Protein AF-A0A398B6R4-F1 (afdb_monomer_lite)

Secondary structure (DSSP, 8-state):
--EEEEEE-SSEEEEEE-S--TT-SSPEEEEEEETTTEEEEEESS-HHHHHHHHHHHHHHHTT--HHHHHHHHHHH----EEEEEE-TTS-EEEEEE-TTS-EEEE--SS-EEE-----SS---THHHHHHHHHHHTT--SHHHHHHHHHHHHHHHHTS----EEEEEE-

Radius of gyration: 15.3 Å; chains: 1; bounding box: 35×28×42 Å

Structure (mmCIF, N/CA/C/O backbone):
data_AF-A0A398B6R4-F1
#
_entry.id   AF-A0A398B6R4-F1
#
loop_
_atom_site.group_PDB
_atom_site.id
_atom_site.type_symbol
_atom_site.label_atom_id
_atom_site.label_alt_id
_atom_site.label_comp_id
_atom_site.label_asym_id
_atom_site.label_entity_id
_atom_site.label_seq_id
_atom_site.pdbx_PDB_ins_code
_atom_site.Cartn_x
_atom_site.Cartn_y
_atom_site.Cartn_z
_atom_site.occupancy
_atom_site.B_iso_or_equiv
_atom_site.auth_seq_id
_atom_site.auth_comp_id
_atom_site.auth_asym_id
_atom_site.auth_atom_id
_atom_site.pdbx_PDB_model_num
ATOM 1 N N . MET A 1 1 ? 11.246 3.077 -3.290 1.00 67.31 1 MET A N 1
ATOM 2 C CA . MET A 1 1 ? 10.430 1.895 -2.967 1.00 67.31 1 MET A CA 1
ATOM 3 C C . MET A 1 1 ? 10.028 1.228 -4.275 1.00 67.31 1 MET A C 1
ATOM 5 O O . MET A 1 1 ? 9.456 1.923 -5.107 1.00 67.31 1 MET A O 1
ATOM 9 N N . ASN A 1 2 ? 10.308 -0.072 -4.458 1.00 67.50 2 ASN A N 1
ATOM 10 C CA . ASN A 1 2 ? 9.913 -0.862 -5.647 1.00 67.50 2 ASN A CA 1
ATOM 11 C C . ASN A 1 2 ? 8.444 -1.320 -5.607 1.00 67.50 2 ASN A C 1
ATOM 13 O O . ASN A 1 2 ? 8.112 -2.475 -5.873 1.00 67.50 2 ASN A O 1
ATOM 17 N N . LEU A 1 3 ? 7.546 -0.412 -5.244 1.00 69.06 3 LEU A N 1
ATOM 18 C CA . LEU A 1 3 ? 6.139 -0.590 -5.568 1.00 69.06 3 LEU A CA 1
ATOM 19 C C . LEU A 1 3 ? 6.003 -0.375 -7.082 1.00 69.06 3 LEU A C 1
ATOM 21 O O . LEU A 1 3 ? 6.743 0.435 -7.634 1.00 69.06 3 LEU A O 1
ATOM 25 N N . PHE A 1 4 ? 5.152 -1.150 -7.755 1.00 69.38 4 PHE A N 1
ATOM 26 C CA . PHE A 1 4 ? 4.978 -1.042 -9.205 1.00 69.38 4 PHE A CA 1
ATOM 27 C C . PHE A 1 4 ? 3.623 -0.438 -9.569 1.00 69.38 4 PHE A C 1
ATOM 29 O O . PHE A 1 4 ? 3.535 0.450 -10.414 1.00 69.38 4 PHE A O 1
ATOM 36 N N . SER A 1 5 ? 2.546 -0.905 -8.934 1.00 75.75 5 SER A N 1
ATOM 37 C CA . SER A 1 5 ? 1.209 -0.367 -9.191 1.00 75.75 5 SER A CA 1
ATOM 38 C C . SER A 1 5 ? 0.239 -0.639 -8.050 1.00 75.75 5 SER A C 1
ATOM 40 O O . SER A 1 5 ? 0.279 -1.717 -7.454 1.00 75.75 5 SER A O 1
ATOM 42 N N . ILE A 1 6 ? -0.667 0.311 -7.813 1.00 79.44 6 ILE A N 1
ATOM 43 C CA . ILE A 1 6 ? -1.859 0.156 -6.982 1.00 79.44 6 ILE A CA 1
ATOM 44 C C . ILE A 1 6 ? -3.075 0.455 -7.860 1.00 79.44 6 ILE A C 1
ATOM 46 O O . ILE A 1 6 ? -3.143 1.454 -8.569 1.00 79.44 6 ILE A O 1
ATOM 50 N N . VAL A 1 7 ? -4.064 -0.421 -7.828 1.00 80.31 7 VAL A N 1
ATOM 51 C CA . VAL A 1 7 ? -5.364 -0.166 -8.445 1.00 80.31 7 VAL A CA 1
ATOM 52 C C . VAL A 1 7 ? -6.392 -0.304 -7.347 1.00 80.31 7 VAL A C 1
ATOM 54 O O . VAL A 1 7 ? -6.434 -1.341 -6.688 1.00 80.31 7 VAL A O 1
ATOM 57 N N . ALA A 1 8 ? -7.171 0.745 -7.116 1.00 81.56 8 ALA A N 1
ATOM 58 C CA . ALA A 1 8 ? -8.063 0.818 -5.975 1.00 81.56 8 ALA A CA 1
ATOM 59 C C . ALA A 1 8 ? -9.439 1.307 -6.427 1.00 81.56 8 ALA A C 1
ATOM 61 O O . ALA A 1 8 ? -9.600 2.381 -6.999 1.00 81.56 8 ALA A O 1
ATOM 62 N N . ARG A 1 9 ? -10.445 0.481 -6.189 1.00 81.69 9 ARG A N 1
ATOM 63 C CA . ARG A 1 9 ? -11.840 0.744 -6.517 1.00 81.69 9 ARG A CA 1
ATOM 64 C C . ARG A 1 9 ? -12.654 0.793 -5.236 1.00 81.69 9 ARG A C 1
ATOM 66 O O . ARG A 1 9 ? -12.144 0.531 -4.151 1.00 81.69 9 ARG A O 1
ATOM 73 N N . GLU A 1 10 ? -13.927 1.124 -5.382 1.00 83.69 10 GLU A N 1
ATOM 74 C CA . GLU A 1 10 ? -14.857 1.162 -4.260 1.00 83.69 10 GLU A CA 1
ATOM 75 C C . GLU A 1 10 ? -14.971 -0.188 -3.544 1.00 83.69 10 GLU A C 1
ATOM 77 O O . GLU A 1 10 ? -15.322 -0.194 -2.375 1.00 83.69 10 GLU A O 1
ATOM 82 N N . ASP A 1 11 ? -14.681 -1.307 -4.215 1.00 84.69 11 ASP A N 1
ATOM 83 C CA . ASP A 1 11 ? -14.900 -2.691 -3.785 1.00 84.69 11 ASP A CA 1
ATOM 84 C C . ASP A 1 11 ? -13.609 -3.489 -3.528 1.00 84.69 11 ASP A C 1
ATOM 86 O O . ASP A 1 11 ? -13.644 -4.483 -2.801 1.00 84.69 11 ASP A O 1
ATOM 90 N N . PHE A 1 12 ? -12.462 -3.051 -4.057 1.00 87.25 12 PHE A N 1
ATOM 91 C CA . PHE A 1 12 ? -11.184 -3.731 -3.837 1.00 87.25 12 PHE A CA 1
ATOM 92 C C . PHE A 1 12 ? -9.959 -2.825 -3.967 1.00 87.25 12 PHE A C 1
ATOM 94 O O . PHE A 1 12 ? -9.987 -1.765 -4.589 1.00 87.25 12 PHE A O 1
ATOM 101 N N . ILE A 1 13 ? -8.827 -3.315 -3.466 1.00 87.88 13 ILE A N 1
ATOM 102 C CA . ILE A 1 13 ? -7.493 -2.790 -3.755 1.00 87.88 13 ILE A CA 1
ATOM 103 C C . ILE A 1 13 ? -6.565 -3.927 -4.195 1.00 87.88 13 ILE A C 1
ATOM 105 O O . ILE A 1 13 ? -6.429 -4.949 -3.521 1.00 87.88 13 ILE A O 1
ATOM 109 N N . SER A 1 14 ? -5.931 -3.743 -5.353 1.00 86.75 14 SER A N 1
ATOM 110 C CA . SER A 1 14 ? -4.957 -4.660 -5.941 1.00 86.75 14 SER A CA 1
ATOM 111 C C . SER A 1 14 ? -3.600 -3.988 -6.035 1.00 86.75 14 SER A C 1
ATOM 113 O O . SER A 1 14 ? -3.437 -2.945 -6.677 1.00 86.75 14 SER A O 1
ATOM 115 N N . VAL A 1 15 ? -2.601 -4.619 -5.435 1.00 85.38 15 VAL A N 1
ATOM 116 C CA . VAL A 1 15 ? -1.228 -4.138 -5.456 1.00 85.38 15 VAL A CA 1
ATOM 117 C C . VAL A 1 15 ? -0.334 -5.155 -6.131 1.00 85.38 15 VAL A C 1
ATOM 119 O O . VAL A 1 15 ? -0.348 -6.333 -5.779 1.00 85.38 15 VAL A O 1
ATOM 122 N N . VAL A 1 16 ? 0.484 -4.673 -7.062 1.00 79.81 16 VAL A N 1
ATOM 123 C CA . VAL A 1 16 ? 1.594 -5.434 -7.629 1.00 79.81 16 VAL A CA 1
ATOM 124 C C . VAL A 1 16 ? 2.881 -4.716 -7.291 1.00 79.81 16 VAL A C 1
ATOM 126 O O . VAL A 1 16 ? 3.027 -3.510 -7.518 1.00 79.81 16 VAL A O 1
ATOM 129 N N . ALA A 1 17 ? 3.830 -5.478 -6.776 1.00 75.50 17 ALA A N 1
ATOM 130 C CA . ALA A 1 17 ? 5.178 -5.012 -6.570 1.00 75.50 17 ALA A CA 1
ATOM 131 C C . ALA A 1 17 ? 6.180 -6.088 -6.908 1.00 75.50 17 ALA A C 1
ATOM 133 O O . ALA A 1 17 ? 5.889 -7.282 -7.001 1.00 75.50 17 ALA A O 1
ATOM 134 N N . GLU A 1 18 ? 7.396 -5.625 -7.082 1.00 71.12 18 GLU A N 1
ATOM 135 C CA . GLU A 1 18 ? 8.458 -6.440 -7.595 1.00 71.12 18 GLU A CA 1
ATOM 136 C C . GLU A 1 18 ? 9.620 -6.370 -6.592 1.00 71.12 18 GLU A C 1
ATOM 138 O O . GLU A 1 18 ? 9.960 -5.315 -6.048 1.00 71.12 18 GLU A O 1
ATOM 143 N N . ALA A 1 19 ? 10.156 -7.545 -6.253 1.00 58.31 19 ALA A N 1
ATOM 144 C CA . ALA A 1 19 ? 11.149 -7.679 -5.195 1.00 58.31 19 ALA A CA 1
ATOM 145 C C . ALA A 1 19 ? 12.555 -7.248 -5.645 1.00 58.31 19 ALA A C 1
ATOM 147 O O . ALA A 1 19 ? 13.366 -6.861 -4.804 1.00 58.31 19 ALA A O 1
ATOM 148 N N . PHE A 1 20 ? 12.860 -7.308 -6.941 1.00 57.62 20 PHE A N 1
ATOM 149 C CA . PHE A 1 20 ? 14.151 -6.964 -7.512 1.00 57.62 20 PHE A CA 1
ATOM 150 C C . PHE A 1 20 ? 14.055 -6.408 -8.946 1.00 57.62 20 PHE A C 1
ATOM 152 O O . PHE A 1 20 ? 14.320 -7.101 -9.930 1.00 57.62 20 PHE A O 1
ATOM 159 N N . LEU A 1 21 ? 13.726 -5.120 -9.084 1.00 59.31 21 LEU A N 1
ATOM 160 C CA . LEU A 1 21 ? 13.701 -4.474 -10.388 1.00 59.31 21 LEU A CA 1
ATOM 161 C C . LEU A 1 21 ? 15.176 -4.230 -10.694 1.00 59.31 21 LEU A C 1
ATOM 163 O O . LEU A 1 21 ? 15.794 -3.450 -9.972 1.00 59.31 21 LEU A O 1
ATOM 167 N N . PRO A 1 22 ? 15.787 -4.845 -11.728 1.00 54.34 22 PRO A N 1
ATOM 168 C CA . PRO A 1 22 ? 17.237 -4.749 -11.935 1.00 54.34 22 PRO A CA 1
ATOM 169 C C . PRO A 1 22 ? 17.736 -3.303 -12.094 1.00 54.34 22 PRO A C 1
ATOM 171 O O . PRO A 1 22 ? 18.919 -3.024 -11.915 1.00 54.34 22 PRO A O 1
ATOM 174 N N . LYS A 1 23 ? 16.821 -2.381 -12.426 1.00 53.12 23 LYS A N 1
ATOM 175 C CA . LYS A 1 23 ? 17.055 -0.939 -12.543 1.00 53.12 23 LYS A CA 1
ATOM 176 C C . LYS A 1 23 ? 16.843 -0.153 -11.241 1.00 53.12 23 LYS A C 1
ATOM 178 O O . LYS A 1 23 ? 17.360 0.951 -11.132 1.00 53.12 23 LYS A O 1
ATOM 183 N N . LEU A 1 24 ? 16.132 -0.696 -10.251 1.00 54.69 24 LEU A N 1
ATOM 184 C CA . LEU A 1 24 ? 15.816 -0.014 -8.996 1.00 54.69 24 LEU A CA 1
ATOM 185 C C . LEU A 1 24 ? 16.484 -0.724 -7.811 1.00 54.69 24 LEU A C 1
ATOM 187 O O . LEU A 1 24 ? 16.128 -1.835 -7.426 1.00 54.69 24 LEU A O 1
ATOM 191 N N . ARG A 1 25 ? 17.461 -0.050 -7.198 1.00 57.41 25 ARG A N 1
ATOM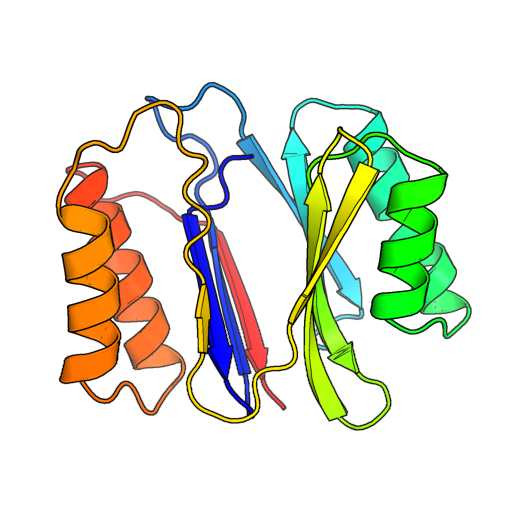 192 C CA . ARG A 1 25 ? 18.382 -0.611 -6.190 1.00 57.41 25 ARG A CA 1
ATOM 193 C C . ARG A 1 25 ? 17.751 -0.989 -4.837 1.00 57.41 25 ARG A C 1
ATOM 195 O O . ARG A 1 25 ? 18.484 -1.427 -3.955 1.00 57.41 25 ARG A O 1
ATOM 202 N N . LYS A 1 26 ? 16.446 -0.784 -4.631 1.00 66.31 26 LYS A N 1
ATOM 203 C CA . LYS A 1 26 ? 15.796 -0.890 -3.312 1.00 66.31 26 LYS A CA 1
ATOM 204 C C . LYS A 1 26 ? 14.522 -1.725 -3.372 1.00 66.31 26 LYS A C 1
ATOM 206 O O . LYS A 1 26 ? 13.556 -1.291 -3.982 1.00 66.31 26 LYS A O 1
ATOM 211 N N . SER A 1 27 ? 14.479 -2.879 -2.716 1.00 70.44 27 SER A N 1
ATOM 212 C CA . SER A 1 27 ? 13.291 -3.740 -2.728 1.00 70.44 27 SER A CA 1
ATOM 213 C C . SER A 1 27 ? 12.119 -3.132 -1.942 1.00 70.44 27 SER A C 1
ATOM 215 O O . SER A 1 27 ? 12.291 -2.226 -1.123 1.00 70.44 27 SER A O 1
ATOM 217 N N . ALA A 1 28 ? 10.901 -3.602 -2.215 1.00 77.69 28 ALA A N 1
ATOM 218 C CA . ALA A 1 28 ? 9.734 -3.331 -1.380 1.00 77.69 28 ALA A CA 1
ATOM 219 C C . ALA A 1 28 ? 9.482 -4.526 -0.451 1.00 77.69 28 ALA A C 1
ATOM 221 O O . ALA A 1 28 ? 9.510 -5.675 -0.893 1.00 77.69 28 ALA A O 1
ATOM 222 N N . ASN A 1 29 ? 9.235 -4.251 0.827 1.00 84.38 29 ASN A N 1
ATOM 223 C CA . ASN A 1 29 ? 8.794 -5.244 1.798 1.00 84.38 29 ASN A CA 1
ATOM 224 C C . ASN A 1 29 ? 7.285 -5.153 2.003 1.00 84.38 29 ASN A C 1
ATOM 226 O O . ASN A 1 29 ? 6.704 -4.069 1.977 1.00 84.38 29 ASN A O 1
ATOM 230 N N . PHE A 1 30 ? 6.688 -6.313 2.266 1.00 85.50 30 PHE A N 1
ATOM 231 C CA . PHE A 1 30 ? 5.256 -6.484 2.459 1.00 85.50 30 PHE A CA 1
ATOM 232 C C . PHE A 1 30 ? 4.954 -6.943 3.871 1.00 85.50 30 PHE A C 1
ATOM 234 O O . PHE A 1 30 ? 5.529 -7.921 4.361 1.00 85.50 30 PHE A O 1
ATOM 241 N N . ARG A 1 31 ? 4.012 -6.257 4.520 1.00 89.81 31 ARG A N 1
ATOM 242 C CA . ARG A 1 31 ? 3.485 -6.654 5.822 1.00 89.81 31 ARG A CA 1
ATOM 243 C C . ARG A 1 31 ? 1.974 -6.570 5.828 1.00 89.81 31 ARG A C 1
ATOM 245 O O . ARG A 1 31 ? 1.393 -5.549 5.493 1.00 89.81 31 ARG A O 1
ATOM 252 N N . ILE A 1 32 ? 1.348 -7.661 6.243 1.00 91.19 32 ILE A N 1
ATOM 253 C CA . ILE A 1 32 ? -0.070 -7.675 6.583 1.00 91.19 32 ILE A CA 1
ATOM 254 C C . ILE A 1 32 ? -0.202 -6.993 7.945 1.00 91.19 32 ILE A C 1
ATOM 256 O O . ILE A 1 32 ? 0.478 -7.391 8.891 1.00 91.19 32 ILE A O 1
ATOM 260 N N . ILE A 1 33 ? -1.051 -5.968 8.030 1.00 93.38 33 ILE A N 1
ATOM 261 C CA . ILE A 1 33 ? -1.375 -5.290 9.292 1.00 93.38 33 ILE A CA 1
ATOM 262 C C . ILE A 1 33 ? -2.518 -6.043 9.974 1.00 93.38 33 ILE A C 1
ATOM 264 O O . ILE A 1 33 ? -2.394 -6.462 11.123 1.00 93.38 33 ILE A O 1
ATOM 268 N N . LYS A 1 34 ? -3.607 -6.271 9.231 1.00 90.38 34 LYS A N 1
ATOM 269 C CA . LYS A 1 34 ? -4.716 -7.146 9.618 1.00 90.38 34 LYS A CA 1
ATOM 270 C C . LYS A 1 34 ? -5.031 -8.105 8.468 1.00 90.38 34 LYS A C 1
ATOM 272 O O . LYS A 1 34 ? -5.150 -7.641 7.330 1.00 90.38 34 LYS A O 1
ATOM 277 N N . PRO A 1 35 ? -5.153 -9.421 8.726 1.00 88.00 35 PRO A N 1
ATOM 278 C CA . PRO A 1 35 ? -5.459 -10.401 7.685 1.00 88.00 35 PRO A CA 1
ATOM 279 C C . PRO A 1 35 ? -6.700 -10.012 6.881 1.00 88.00 35 PRO A C 1
ATOM 281 O O . PRO A 1 35 ? -7.726 -9.698 7.470 1.00 88.00 35 PRO A O 1
ATOM 284 N N . ASN A 1 36 ? -6.588 -10.040 5.550 1.00 86.50 36 ASN A N 1
ATOM 285 C CA . ASN A 1 36 ? -7.651 -9.707 4.588 1.00 86.50 36 ASN A CA 1
ATOM 286 C C . ASN A 1 36 ? -8.229 -8.282 4.684 1.00 86.50 36 ASN A C 1
ATOM 288 O O . ASN A 1 36 ? -9.170 -7.975 3.967 1.00 86.50 36 ASN A O 1
ATOM 292 N N . GLU A 1 37 ? -7.676 -7.409 5.527 1.00 92.06 37 GLU A N 1
ATOM 293 C CA . GLU A 1 37 ? -8.231 -6.070 5.762 1.00 92.06 37 GLU A CA 1
ATOM 294 C C . GLU A 1 37 ? -7.243 -4.959 5.451 1.00 92.06 37 GLU A C 1
ATOM 296 O O . GLU A 1 37 ? -7.647 -3.912 4.958 1.00 92.06 37 GLU A O 1
ATOM 301 N N . SER A 1 38 ? -5.955 -5.136 5.761 1.00 94.50 38 SER A N 1
ATOM 302 C CA . SER A 1 38 ? -4.977 -4.063 5.568 1.00 94.50 38 SER A CA 1
ATOM 303 C C . SER A 1 38 ? -3.538 -4.537 5.443 1.00 94.50 38 SER A C 1
ATOM 305 O O . SER A 1 38 ? -3.126 -5.565 5.991 1.00 94.50 38 SER A O 1
ATOM 307 N N . PHE A 1 39 ? -2.748 -3.736 4.738 1.00 94.19 39 PHE A N 1
ATOM 308 C CA . PHE A 1 39 ? -1.340 -3.976 4.468 1.00 94.19 39 PHE A CA 1
ATOM 309 C C . PHE A 1 39 ? -0.500 -2.713 4.671 1.00 94.19 39 PHE A C 1
ATOM 311 O O . PHE A 1 39 ? -0.997 -1.588 4.626 1.00 94.19 39 PHE A O 1
ATOM 318 N N . LEU A 1 40 ? 0.804 -2.928 4.824 1.00 93.31 40 LEU A N 1
ATOM 319 C CA . LEU A 1 40 ? 1.861 -1.935 4.718 1.00 93.31 40 LEU A CA 1
ATOM 320 C C . LEU A 1 40 ? 2.888 -2.410 3.687 1.00 93.31 40 LEU A C 1
ATOM 322 O O . LEU A 1 40 ? 3.346 -3.556 3.724 1.00 93.31 40 LEU A O 1
ATOM 326 N N . ILE A 1 41 ? 3.281 -1.499 2.808 1.00 90.31 41 ILE A N 1
ATOM 327 C CA . ILE A 1 41 ? 4.378 -1.650 1.856 1.00 90.31 41 ILE A CA 1
ATOM 328 C C . ILE A 1 41 ? 5.403 -0.593 2.205 1.00 90.31 41 ILE A C 1
ATOM 330 O O . ILE A 1 41 ? 5.037 0.558 2.415 1.00 90.31 41 ILE A O 1
ATOM 334 N N . TYR A 1 42 ? 6.673 -0.960 2.282 1.00 88.62 42 TYR A N 1
ATOM 335 C CA . TYR A 1 42 ? 7.729 -0.009 2.612 1.00 88.62 42 TYR A CA 1
ATOM 336 C C . TYR A 1 42 ? 9.034 -0.347 1.909 1.00 88.62 42 TYR A C 1
ATOM 338 O O . TYR A 1 42 ? 9.266 -1.473 1.463 1.00 88.62 42 TYR A O 1
ATOM 346 N N . GLU A 1 43 ? 9.894 0.657 1.791 1.00 83.06 43 GLU A N 1
ATOM 347 C CA . GLU A 1 43 ? 11.219 0.511 1.200 1.00 83.06 43 GLU A CA 1
ATOM 348 C C . GLU A 1 43 ? 12.173 -0.325 2.072 1.00 83.06 43 GLU A C 1
ATOM 350 O O . GLU A 1 43 ? 12.230 -0.168 3.290 1.00 83.06 43 GLU A O 1
ATOM 355 N N . SER A 1 44 ? 12.963 -1.187 1.427 1.00 71.69 44 SER A N 1
ATOM 356 C CA . SER A 1 44 ? 13.994 -2.026 2.038 1.00 71.69 44 SER A CA 1
ATOM 357 C C . SER A 1 44 ? 15.338 -1.875 1.305 1.00 71.69 44 SER A C 1
ATOM 359 O O . SER A 1 44 ? 15.351 -1.694 0.081 1.00 71.69 44 SER A O 1
ATOM 361 N N . PRO A 1 45 ? 16.483 -1.980 2.009 1.00 63.12 45 PRO A N 1
ATOM 362 C CA . PRO A 1 45 ? 16.620 -2.127 3.463 1.00 63.12 45 PRO A CA 1
ATOM 363 C C . PRO A 1 45 ? 16.419 -0.796 4.208 1.00 63.12 45 PRO A C 1
ATOM 365 O O . PRO A 1 45 ? 16.858 0.252 3.741 1.00 63.12 45 PRO A O 1
ATOM 368 N N . GLY A 1 46 ? 15.805 -0.842 5.394 1.00 70.19 46 GLY A N 1
ATOM 369 C CA . GLY A 1 46 ? 15.673 0.329 6.263 1.00 70.19 46 GLY A CA 1
ATOM 370 C C . GLY A 1 46 ? 15.038 -0.004 7.613 1.00 70.19 46 GLY A C 1
ATOM 371 O O . GLY A 1 46 ? 13.893 -0.445 7.662 1.00 70.19 46 GLY A O 1
ATOM 372 N N . GLU A 1 47 ? 15.762 0.245 8.709 1.00 80.06 47 GLU A N 1
ATOM 373 C CA . GLU A 1 47 ? 15.294 0.044 10.095 1.00 80.06 47 GLU A CA 1
ATOM 374 C C . GLU A 1 47 ? 13.960 0.763 10.367 1.00 80.06 47 GLU A C 1
ATOM 376 O O . GLU A 1 47 ? 13.068 0.220 11.020 1.00 80.06 47 GLU A O 1
ATOM 381 N N . ASN A 1 48 ? 13.776 1.945 9.771 1.00 87.56 48 ASN A N 1
ATOM 382 C CA . ASN A 1 48 ? 12.536 2.717 9.863 1.00 87.56 48 ASN A CA 1
ATOM 383 C C . ASN A 1 48 ? 11.329 1.975 9.281 1.00 87.56 48 ASN A C 1
ATOM 385 O O . ASN A 1 48 ? 10.234 2.090 9.821 1.00 87.56 48 ASN A O 1
ATOM 389 N N . GLY A 1 49 ? 11.514 1.193 8.215 1.00 88.81 49 GLY A N 1
ATOM 390 C CA . GLY A 1 49 ? 10.439 0.421 7.597 1.00 88.81 49 GLY A CA 1
ATOM 391 C C . GLY A 1 49 ? 9.946 -0.718 8.490 1.00 88.81 49 GLY A C 1
ATOM 392 O O . GLY A 1 49 ? 8.744 -0.898 8.678 1.00 88.81 49 GLY A O 1
ATOM 393 N N . ASP A 1 50 ? 10.870 -1.445 9.120 1.00 90.88 50 ASP A N 1
ATOM 394 C CA . ASP A 1 50 ? 10.511 -2.509 10.062 1.00 90.88 50 ASP A CA 1
ATOM 395 C C . ASP A 1 50 ? 9.892 -1.953 11.353 1.00 90.88 50 ASP A C 1
ATOM 397 O O . ASP A 1 50 ? 8.966 -2.553 11.905 1.00 90.88 50 ASP A O 1
ATOM 401 N N . ASN A 1 51 ? 10.355 -0.791 11.823 1.00 93.38 51 ASN A N 1
ATOM 402 C CA . ASN A 1 51 ? 9.734 -0.089 12.947 1.00 93.38 51 ASN A CA 1
ATOM 403 C C . ASN A 1 51 ? 8.330 0.417 12.588 1.00 93.38 51 ASN A C 1
ATOM 405 O O . ASN A 1 51 ? 7.408 0.245 13.387 1.00 93.38 51 ASN A O 1
ATOM 409 N N . ALA A 1 52 ? 8.135 0.934 11.370 1.00 94.25 52 ALA A N 1
ATOM 410 C CA . ALA A 1 52 ? 6.826 1.346 10.873 1.00 94.25 52 ALA A CA 1
ATOM 411 C C . ALA A 1 52 ? 5.851 0.164 10.816 1.00 94.25 52 ALA A C 1
ATOM 413 O O . ALA A 1 52 ? 4.718 0.273 11.278 1.00 94.25 52 ALA A O 1
ATOM 414 N N . ALA A 1 53 ? 6.303 -0.998 10.338 1.00 94.19 53 ALA A N 1
ATOM 415 C CA . ALA A 1 53 ? 5.490 -2.209 10.327 1.00 94.19 53 ALA A CA 1
ATOM 416 C C . ALA A 1 53 ? 5.056 -2.647 11.733 1.00 94.19 53 ALA A C 1
ATOM 418 O O . ALA A 1 53 ? 3.885 -2.962 11.947 1.00 94.19 53 ALA A O 1
ATOM 419 N N . LYS A 1 54 ? 5.980 -2.651 12.702 1.00 94.81 54 LYS A N 1
ATOM 420 C CA . LYS A 1 54 ? 5.667 -3.002 14.097 1.00 94.81 54 LYS A CA 1
ATOM 421 C C . LYS A 1 54 ? 4.662 -2.027 14.710 1.00 94.81 54 LYS A C 1
ATOM 423 O O . LYS A 1 54 ? 3.706 -2.472 15.343 1.00 94.81 54 LYS A O 1
ATOM 428 N N . LEU A 1 55 ? 4.865 -0.724 14.506 1.00 96.00 55 LEU A N 1
ATOM 429 C CA . LEU A 1 55 ? 3.975 0.319 15.014 1.00 96.00 55 LEU A CA 1
ATOM 430 C C . LEU A 1 55 ? 2.576 0.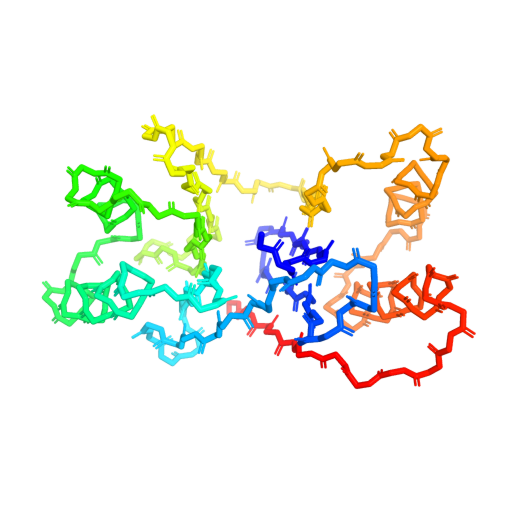211 14.391 1.00 96.00 55 LEU A C 1
ATOM 432 O O . LEU A 1 55 ? 1.583 0.231 15.113 1.00 96.00 55 LEU A O 1
ATOM 436 N N . ALA A 1 56 ? 2.492 -0.013 13.077 1.00 96.81 56 ALA A N 1
ATOM 437 C CA . ALA A 1 56 ? 1.223 -0.195 12.380 1.00 96.81 56 ALA A CA 1
ATOM 438 C C . ALA A 1 56 ? 0.425 -1.396 12.913 1.00 96.81 56 ALA A C 1
ATOM 440 O O . ALA A 1 56 ? -0.764 -1.264 13.197 1.00 96.81 56 ALA A O 1
ATOM 441 N N . VAL A 1 57 ? 1.073 -2.553 13.101 1.00 96.62 57 VAL A N 1
ATOM 442 C CA . VAL A 1 57 ? 0.430 -3.759 13.659 1.00 96.62 57 VAL A CA 1
ATOM 443 C C . VAL A 1 57 ? -0.047 -3.525 15.094 1.00 96.62 57 VAL A C 1
ATOM 445 O O . VAL A 1 57 ? -1.164 -3.909 15.438 1.00 96.62 57 VAL A O 1
ATOM 448 N N . MET A 1 58 ? 0.769 -2.871 15.926 1.00 96.75 58 MET A N 1
ATOM 449 C CA . MET A 1 58 ? 0.408 -2.531 17.306 1.00 96.75 58 MET A CA 1
ATOM 450 C C . MET A 1 58 ? -0.843 -1.647 17.351 1.00 96.75 58 MET A C 1
ATOM 452 O O . MET A 1 58 ? -1.841 -2.021 17.964 1.00 96.75 58 MET A O 1
ATOM 456 N N . MET A 1 59 ? -0.823 -0.517 16.641 1.00 97.25 59 MET A N 1
ATOM 457 C CA . MET A 1 59 ? -1.936 0.434 16.601 1.00 97.25 59 MET A CA 1
ATOM 458 C C . MET A 1 59 ? -3.207 -0.187 16.013 1.00 97.25 59 MET A C 1
ATOM 460 O O . MET A 1 59 ? -4.313 0.059 16.496 1.00 97.25 59 MET A O 1
ATOM 464 N N . ALA A 1 60 ? -3.072 -1.040 14.998 1.00 95.12 60 ALA A N 1
ATOM 465 C CA . ALA A 1 60 ? -4.192 -1.794 14.453 1.00 95.12 60 ALA A CA 1
ATOM 466 C C . ALA A 1 60 ? -4.817 -2.745 15.491 1.00 95.12 60 ALA A C 1
ATOM 468 O O . ALA A 1 60 ? -6.045 -2.870 15.534 1.00 95.12 60 ALA A O 1
ATOM 469 N N . GLY A 1 61 ? -3.995 -3.372 16.341 1.00 93.94 61 GLY A N 1
ATOM 470 C CA . GLY A 1 61 ? -4.429 -4.189 17.479 1.00 93.94 61 GLY A CA 1
ATOM 471 C C . GLY A 1 61 ? -5.130 -3.388 18.582 1.00 93.94 61 GLY A C 1
ATOM 472 O O . GLY A 1 61 ? -6.053 -3.892 19.214 1.00 93.94 61 GLY A O 1
ATOM 473 N N . GLU A 1 62 ? -4.772 -2.114 18.751 1.00 95.50 62 GLU A N 1
ATOM 474 C CA . GLU A 1 62 ? -5.473 -1.151 19.618 1.00 95.50 62 GLU A CA 1
ATOM 475 C C . GLU A 1 62 ? -6.766 -0.602 18.990 1.00 95.50 62 GLU A C 1
ATOM 477 O O . GLU A 1 62 ? -7.465 0.224 19.580 1.00 95.50 62 GLU A O 1
ATOM 482 N N . GLY A 1 63 ? -7.096 -1.044 17.776 1.00 93.88 63 GLY A N 1
ATOM 483 C CA . GLY A 1 63 ? -8.280 -0.605 17.060 1.00 93.88 63 GLY A CA 1
ATOM 484 C C . GLY A 1 63 ? -8.142 0.782 16.442 1.00 93.88 63 GLY A C 1
ATOM 485 O O . GLY A 1 63 ? -9.164 1.428 16.235 1.00 93.88 63 GLY A O 1
ATOM 486 N N . LYS A 1 64 ? -6.935 1.265 16.132 1.00 96.12 64 LYS A N 1
ATOM 487 C CA . LYS A 1 64 ? -6.740 2.498 15.349 1.00 96.12 64 LYS A CA 1
ATOM 488 C C . LYS A 1 64 ? -7.115 2.308 13.878 1.00 96.12 64 LYS A C 1
ATOM 490 O O . LYS A 1 64 ? -7.045 1.196 13.349 1.00 96.12 64 LYS A O 1
ATOM 495 N N . GLY A 1 65 ? -7.583 3.382 13.242 1.00 95.31 65 GLY A N 1
ATOM 496 C CA . GLY A 1 65 ? -7.891 3.415 11.806 1.00 95.31 65 GLY A CA 1
ATOM 497 C C . GLY A 1 65 ? -6.634 3.535 10.936 1.00 95.31 65 GLY A C 1
ATOM 498 O O . GLY A 1 65 ? -5.585 3.942 11.428 1.00 95.31 65 GLY A O 1
ATOM 499 N N . LEU A 1 66 ? -6.728 3.208 9.640 1.00 95.81 66 LEU A N 1
ATOM 500 C CA . LEU A 1 66 ? -5.576 3.275 8.722 1.00 95.81 66 LEU A CA 1
ATOM 501 C C . LEU A 1 66 ? -5.029 4.698 8.569 1.00 95.81 66 LEU A C 1
ATOM 503 O O . LEU A 1 66 ? -3.814 4.875 8.602 1.00 95.81 66 LEU A O 1
ATOM 507 N N . GLU A 1 67 ? -5.902 5.704 8.494 1.00 95.88 67 GLU A N 1
ATOM 508 C CA . GLU A 1 67 ? -5.488 7.109 8.437 1.00 95.88 67 GLU A CA 1
ATOM 509 C C . GLU A 1 67 ? -4.760 7.543 9.719 1.00 95.88 67 GLU A C 1
ATOM 511 O O . GLU A 1 67 ? -3.696 8.155 9.651 1.00 95.88 67 GLU A O 1
ATOM 516 N N . GLU A 1 68 ? -5.273 7.167 10.897 1.00 96.56 68 GLU A N 1
ATOM 517 C CA . GLU A 1 68 ? -4.620 7.460 12.182 1.00 96.56 68 GLU A CA 1
ATOM 518 C C . GLU A 1 68 ? -3.225 6.827 12.256 1.00 96.56 68 GLU A C 1
ATOM 520 O O . GLU A 1 68 ? -2.273 7.454 12.725 1.00 96.56 68 GLU A O 1
ATOM 525 N N . ILE A 1 69 ? -3.095 5.589 11.769 1.00 97.06 69 ILE A N 1
ATOM 526 C CA . ILE A 1 69 ? -1.810 4.898 11.672 1.00 97.06 69 ILE A CA 1
ATOM 527 C C . ILE A 1 69 ? -0.888 5.653 10.709 1.00 97.06 69 ILE A C 1
ATOM 529 O O . ILE A 1 69 ? 0.253 5.929 11.065 1.00 97.06 69 ILE A O 1
ATOM 533 N N . ALA A 1 70 ? -1.366 6.038 9.524 1.00 96.25 70 ALA A N 1
ATOM 534 C CA . ALA A 1 70 ? -0.570 6.756 8.530 1.00 96.25 70 ALA A CA 1
ATOM 535 C C . ALA A 1 70 ? -0.047 8.103 9.062 1.00 96.25 70 ALA A C 1
ATOM 537 O O . ALA A 1 70 ? 1.139 8.407 8.928 1.00 96.25 70 ALA A O 1
ATOM 538 N N . ILE A 1 71 ? -0.904 8.881 9.730 1.00 96.75 71 ILE A N 1
ATOM 539 C CA . ILE A 1 71 ? -0.525 10.139 10.387 1.00 96.75 71 ILE A CA 1
ATOM 540 C C . ILE A 1 71 ? 0.581 9.889 11.411 1.00 96.75 71 ILE A C 1
ATOM 542 O O . ILE A 1 71 ? 1.582 10.609 11.429 1.00 96.75 71 ILE A O 1
ATOM 546 N N . ARG A 1 72 ? 0.432 8.845 12.232 1.00 96.56 72 ARG A N 1
ATOM 547 C CA . ARG A 1 72 ? 1.402 8.535 13.278 1.00 96.56 72 ARG A CA 1
ATOM 548 C C . ARG A 1 72 ? 2.744 8.079 12.716 1.00 96.56 72 ARG A C 1
ATOM 550 O O . ARG A 1 72 ? 3.782 8.545 13.175 1.00 96.56 72 ARG A O 1
ATOM 557 N N . LEU A 1 73 ? 2.728 7.218 11.699 1.00 95.31 73 LEU A N 1
ATOM 558 C CA . LEU A 1 73 ? 3.937 6.775 11.007 1.00 95.31 73 LEU A CA 1
ATOM 559 C C . LEU A 1 73 ? 4.697 7.960 10.404 1.00 95.31 73 LEU A C 1
ATOM 561 O O . LEU A 1 73 ? 5.905 8.050 10.597 1.00 95.31 73 LEU A O 1
ATOM 565 N N . ARG A 1 74 ? 3.992 8.891 9.748 1.00 94.38 74 ARG A N 1
ATOM 566 C CA . ARG A 1 74 ? 4.575 10.120 9.185 1.00 94.38 74 ARG A CA 1
ATOM 567 C C . ARG A 1 74 ? 5.256 10.979 10.255 1.00 94.38 74 ARG A C 1
ATOM 569 O O . ARG A 1 74 ? 6.297 11.571 9.995 1.00 94.38 74 ARG A O 1
ATOM 576 N N . GLU A 1 75 ? 4.651 11.096 11.434 1.00 93.44 75 GLU A N 1
ATOM 577 C CA . GLU A 1 75 ? 5.171 11.931 12.525 1.00 93.44 75 GLU A CA 1
ATOM 578 C C . GLU A 1 75 ? 6.375 11.319 13.241 1.00 93.44 75 GLU A C 1
ATOM 580 O O . GLU A 1 75 ? 7.258 12.049 13.687 1.00 93.44 75 GLU A O 1
ATOM 585 N N . GLU A 1 76 ? 6.398 9.994 13.384 1.00 93.12 76 GLU A N 1
ATOM 586 C CA . GLU A 1 76 ? 7.420 9.305 14.172 1.00 93.12 76 GLU A CA 1
ATOM 587 C C . GLU A 1 76 ? 8.615 8.825 13.348 1.00 93.12 76 GLU A C 1
ATOM 589 O O . GLU A 1 76 ? 9.717 8.699 13.886 1.00 93.12 76 GLU A O 1
ATOM 594 N N . LEU A 1 77 ? 8.414 8.510 12.066 1.00 90.94 77 LEU A N 1
ATOM 595 C CA . LEU A 1 77 ? 9.388 7.767 11.274 1.00 90.94 77 LEU A CA 1
ATOM 596 C C . LEU A 1 77 ? 9.562 8.399 9.885 1.00 90.94 77 LEU A C 1
ATOM 598 O O . LEU A 1 77 ? 8.608 8.447 9.111 1.00 90.94 77 LEU A O 1
ATOM 602 N N . PRO A 1 78 ? 10.786 8.804 9.495 1.00 88.38 78 PRO A N 1
ATOM 603 C CA . PRO A 1 78 ? 11.064 9.157 8.110 1.00 88.38 78 PRO A CA 1
ATOM 604 C C . PRO A 1 78 ? 11.100 7.866 7.280 1.00 88.38 78 PRO A C 1
ATOM 606 O O . PRO A 1 78 ? 12.112 7.153 7.243 1.00 88.38 78 PRO A O 1
ATOM 609 N N . VAL A 1 79 ? 9.964 7.532 6.664 1.00 88.38 79 VAL A N 1
ATOM 610 C CA . VAL A 1 79 ? 9.747 6.285 5.925 1.00 88.38 79 VAL A CA 1
ATOM 611 C C . VAL A 1 79 ? 9.014 6.535 4.608 1.00 88.38 79 VAL A C 1
ATOM 613 O O . VAL A 1 79 ? 8.033 7.266 4.549 1.00 88.38 79 VAL A O 1
ATOM 616 N N . GLU A 1 80 ? 9.491 5.882 3.550 1.00 88.25 80 GLU A N 1
ATOM 617 C CA . GLU A 1 80 ? 8.755 5.731 2.295 1.00 88.25 80 GLU A CA 1
ATOM 618 C C . GLU A 1 80 ? 7.855 4.502 2.411 1.00 88.25 80 GLU A C 1
ATOM 620 O O . GLU A 1 80 ? 8.360 3.370 2.435 1.00 88.25 80 GLU A O 1
ATOM 625 N N . ALA A 1 81 ? 6.545 4.713 2.503 1.00 90.19 81 ALA A N 1
ATOM 626 C CA . ALA A 1 81 ? 5.596 3.631 2.719 1.00 90.19 81 ALA A CA 1
ATOM 627 C C . ALA A 1 81 ? 4.236 3.889 2.071 1.00 90.19 81 ALA A C 1
ATOM 629 O O . ALA A 1 81 ? 3.845 5.022 1.817 1.00 90.19 81 ALA A O 1
ATOM 630 N N . VAL A 1 82 ? 3.493 2.810 1.845 1.00 91.56 82 VAL A N 1
ATOM 631 C CA . VAL A 1 82 ? 2.068 2.850 1.533 1.00 91.56 82 VAL A CA 1
ATOM 632 C C . VAL A 1 82 ? 1.333 1.941 2.498 1.00 91.56 82 VAL A C 1
ATOM 634 O O . VAL A 1 82 ? 1.644 0.754 2.598 1.00 91.56 82 VAL A O 1
ATOM 637 N N . ILE A 1 83 ? 0.345 2.493 3.190 1.00 93.94 83 ILE A N 1
ATOM 638 C CA . ILE A 1 83 ? -0.595 1.747 4.025 1.00 93.94 83 ILE A CA 1
ATOM 639 C C . ILE A 1 83 ? -1.957 1.767 3.348 1.00 93.94 83 ILE A C 1
ATOM 641 O O . ILE A 1 83 ? -2.419 2.824 2.940 1.00 93.94 83 ILE A O 1
ATOM 645 N N . GLY A 1 84 ? -2.600 0.615 3.201 1.00 93.69 84 GLY A N 1
ATOM 646 C CA . GLY A 1 84 ? -3.877 0.530 2.499 1.00 93.69 84 GLY A CA 1
ATOM 647 C C . GLY A 1 84 ? -4.720 -0.646 2.948 1.00 93.69 84 GLY A C 1
ATOM 648 O O . GLY A 1 84 ? -4.231 -1.554 3.624 1.00 93.69 84 GLY A O 1
ATOM 649 N N . GLY A 1 85 ? -6.002 -0.608 2.599 1.00 94.12 85 GLY A N 1
ATOM 650 C CA . GLY A 1 85 ? -6.965 -1.622 3.002 1.00 94.12 85 GLY A CA 1
ATOM 651 C C . GLY A 1 85 ? -8.391 -1.096 3.108 1.00 94.12 85 GLY A C 1
ATOM 652 O O . GLY A 1 85 ? -8.763 -0.128 2.447 1.00 94.12 85 GLY A O 1
ATOM 653 N N . ILE A 1 86 ? -9.176 -1.749 3.960 1.00 93.69 86 ILE A N 1
ATOM 654 C CA . ILE A 1 86 ? -10.571 -1.418 4.250 1.00 93.69 86 ILE A CA 1
ATOM 655 C C . ILE A 1 86 ? -10.631 -0.629 5.570 1.00 93.69 86 ILE A C 1
ATOM 657 O O . ILE A 1 86 ? -9.997 -0.989 6.565 1.00 93.69 86 ILE A O 1
ATOM 661 N N . SER A 1 87 ? -11.370 0.481 5.585 1.00 91.31 87 SER A N 1
ATOM 662 C CA . SER A 1 87 ? -11.677 1.264 6.785 1.00 91.31 87 SER A CA 1
ATOM 663 C C . SER A 1 87 ? -12.606 0.497 7.729 1.00 91.31 87 SER A C 1
ATOM 665 O O . SER A 1 87 ? -13.203 -0.513 7.363 1.00 91.31 87 SER A O 1
ATOM 667 N N . LYS A 1 88 ? -12.794 0.993 8.956 1.00 87.06 88 LYS A N 1
ATOM 668 C CA . LYS A 1 88 ? -13.758 0.383 9.891 1.00 87.06 88 LYS A CA 1
ATOM 669 C C . LYS A 1 88 ? -15.194 0.434 9.366 1.00 87.06 88 LYS A C 1
ATOM 671 O O . LYS A 1 88 ? -16.006 -0.422 9.691 1.00 87.06 88 LYS A O 1
ATOM 676 N N . GLU A 1 89 ? -15.488 1.447 8.565 1.00 88.69 89 GLU A N 1
ATOM 677 C CA . GLU A 1 89 ? -16.769 1.705 7.915 1.00 88.69 89 GLU A CA 1
ATOM 678 C C . GLU A 1 89 ? -16.918 0.921 6.603 1.00 88.69 89 GLU A C 1
ATOM 680 O O . GLU A 1 89 ? -17.950 1.017 5.944 1.00 88.69 89 GLU A O 1
ATOM 685 N N . GLY A 1 90 ? -15.904 0.142 6.211 1.00 89.06 90 GLY A N 1
ATOM 686 C CA . GLY A 1 90 ? -15.936 -0.653 4.992 1.00 89.06 90 GLY A CA 1
ATOM 687 C C . GLY A 1 90 ? -15.520 0.113 3.737 1.00 89.06 90 GLY A C 1
ATOM 688 O O . GLY A 1 90 ? -15.820 -0.352 2.644 1.00 89.06 90 GLY A O 1
ATOM 689 N N . ALA A 1 91 ? -14.878 1.280 3.837 1.00 90.50 91 ALA A N 1
ATOM 690 C CA . ALA A 1 91 ? -14.398 2.027 2.670 1.00 90.50 91 ALA A CA 1
ATOM 691 C C . ALA A 1 91 ? -12.988 1.576 2.267 1.00 90.50 91 ALA A C 1
ATOM 693 O O . ALA A 1 91 ? -12.126 1.417 3.128 1.00 90.50 91 ALA A O 1
ATOM 694 N N . ILE A 1 92 ? -12.726 1.390 0.971 1.00 90.88 92 ILE A N 1
ATOM 695 C CA . ILE A 1 92 ? -11.353 1.181 0.496 1.00 90.88 92 ILE A CA 1
ATOM 696 C C . ILE A 1 92 ? -10.596 2.502 0.634 1.00 90.88 92 ILE A C 1
ATOM 698 O O . ILE A 1 92 ? -11.110 3.560 0.284 1.00 90.88 92 ILE A O 1
ATOM 702 N N . GLN A 1 93 ? -9.378 2.439 1.162 1.00 91.94 93 GLN A N 1
ATOM 703 C CA . GLN A 1 93 ? -8.503 3.597 1.308 1.00 91.94 93 GLN A CA 1
ATOM 704 C C . GLN A 1 93 ? -7.039 3.178 1.257 1.00 91.94 93 GLN A C 1
ATOM 706 O O . GLN A 1 93 ? -6.678 2.036 1.566 1.00 91.94 93 GLN A O 1
ATOM 711 N N . TYR A 1 94 ? -6.178 4.119 0.903 1.00 92.38 94 TYR A N 1
ATOM 712 C CA . TYR A 1 94 ? -4.741 3.973 1.078 1.00 92.38 94 TYR A CA 1
ATOM 713 C C . TYR A 1 94 ? -4.083 5.336 1.249 1.00 92.38 94 TYR A C 1
ATOM 715 O O . TYR A 1 94 ? -4.600 6.369 0.827 1.00 92.38 94 TYR A O 1
ATOM 723 N N . HIS A 1 95 ? -2.924 5.318 1.891 1.00 92.50 95 HIS A N 1
ATOM 724 C CA . HIS A 1 95 ? -2.179 6.501 2.258 1.00 92.50 95 HIS A CA 1
ATOM 725 C C . HIS A 1 95 ? -0.713 6.312 1.889 1.00 92.50 95 HIS A C 1
ATOM 727 O O . HIS A 1 95 ? -0.106 5.287 2.215 1.00 92.50 95 HIS A O 1
ATOM 733 N N . ILE A 1 96 ? -0.159 7.303 1.202 1.00 90.19 96 ILE A N 1
ATOM 734 C CA . ILE A 1 96 ? 1.223 7.330 0.739 1.00 90.19 96 ILE A CA 1
ATOM 735 C C . ILE A 1 96 ? 2.021 8.231 1.676 1.00 90.19 96 ILE A C 1
ATOM 737 O O . ILE A 1 96 ? 1.663 9.388 1.887 1.00 90.19 96 ILE A O 1
ATOM 741 N N . LEU A 1 97 ? 3.098 7.683 2.233 1.00 90.75 97 LEU A N 1
ATOM 742 C CA . LEU A 1 97 ? 4.028 8.356 3.126 1.00 90.75 97 LEU A CA 1
ATOM 743 C C . LEU A 1 97 ? 5.359 8.567 2.410 1.00 90.75 97 LEU A C 1
ATOM 745 O O . LEU A 1 97 ? 5.951 7.611 1.898 1.00 90.75 97 LEU A O 1
ATOM 749 N N . SER A 1 98 ? 5.836 9.808 2.424 1.00 87.88 98 SER A N 1
ATOM 750 C CA . SER A 1 98 ? 7.190 10.156 1.999 1.00 87.88 98 SER A CA 1
ATOM 751 C C . SER A 1 98 ? 8.124 10.235 3.199 1.00 87.88 98 SER A C 1
ATOM 753 O O . SER A 1 98 ? 7.761 10.728 4.269 1.00 87.88 98 SER A O 1
ATOM 755 N N . SER A 1 99 ? 9.379 9.861 2.975 1.00 86.31 99 SER A N 1
ATOM 756 C CA . SER A 1 99 ? 10.478 10.084 3.918 1.00 86.31 99 SER A CA 1
ATOM 757 C C . SER A 1 99 ? 10.710 11.563 4.251 1.00 86.31 99 SER A C 1
ATOM 759 O O . SER A 1 99 ? 11.291 11.863 5.292 1.00 86.31 99 SER A O 1
ATOM 761 N N . GLU A 1 100 ? 10.215 12.480 3.416 1.00 86.69 100 GLU A N 1
ATOM 762 C CA . GLU A 1 100 ? 10.245 13.932 3.637 1.00 86.69 100 GLU A CA 1
ATOM 763 C C . GLU A 1 100 ? 9.098 14.436 4.535 1.00 86.69 100 GLU A C 1
ATOM 765 O O . GLU A 1 100 ? 9.000 15.631 4.809 1.00 86.69 100 GLU A O 1
ATOM 770 N N . GLY A 1 101 ? 8.228 13.538 5.011 1.00 85.75 101 GLY A N 1
ATOM 771 C CA . GLY A 1 101 ? 7.137 13.866 5.931 1.00 85.75 101 GLY A CA 1
ATOM 772 C C . GLY A 1 101 ? 5.835 14.293 5.251 1.00 85.75 101 GLY A C 1
ATOM 773 O O . GLY A 1 101 ? 4.952 14.833 5.919 1.00 85.75 101 GLY A O 1
ATOM 774 N N . THR A 1 102 ? 5.676 14.056 3.945 1.00 90.62 102 THR A N 1
ATOM 775 C CA . THR A 1 102 ? 4.382 14.233 3.270 1.00 90.62 102 THR A CA 1
ATOM 776 C C . THR A 1 102 ? 3.479 13.017 3.481 1.00 90.62 102 THR A C 1
ATOM 778 O O . THR A 1 102 ? 3.947 11.888 3.646 1.00 90.62 102 THR A O 1
ATOM 781 N N . LEU A 1 103 ? 2.169 13.272 3.502 1.00 92.12 103 LEU A N 1
ATOM 782 C CA . LEU A 1 103 ? 1.124 12.258 3.578 1.00 92.12 103 LEU A CA 1
ATOM 783 C C . LEU A 1 103 ? 0.033 12.605 2.575 1.00 92.12 103 LEU A C 1
ATOM 785 O O . LEU A 1 103 ? -0.547 13.689 2.642 1.00 92.12 103 LEU A O 1
ATOM 789 N N . GLU A 1 104 ? -0.245 11.670 1.681 1.00 90.50 104 GLU A N 1
ATOM 790 C CA . GLU A 1 104 ? -1.326 11.763 0.708 1.00 90.50 104 GLU A CA 1
ATOM 791 C C . GLU A 1 104 ? -2.332 10.650 0.990 1.00 90.50 104 GLU A C 1
ATOM 793 O O . GLU A 1 104 ? -1.951 9.484 1.076 1.00 90.50 104 GLU A O 1
ATOM 798 N N . SER A 1 105 ? -3.604 11.010 1.151 1.00 90.25 105 SER A N 1
ATOM 799 C CA . SER A 1 105 ? -4.691 10.074 1.449 1.00 90.25 105 SER A CA 1
ATOM 800 C C . SER A 1 105 ? -5.626 9.965 0.255 1.00 90.25 105 SER A C 1
ATOM 802 O O . SER A 1 105 ? -6.037 10.984 -0.301 1.00 90.25 105 SER A O 1
ATOM 804 N N . TYR A 1 106 ? -5.997 8.737 -0.088 1.00 88.00 106 TYR A N 1
ATOM 805 C CA . TYR A 1 106 ? -6.838 8.427 -1.235 1.00 88.00 106 TYR A CA 1
ATOM 806 C C . TYR A 1 106 ? -8.019 7.555 -0.806 1.00 88.00 106 TYR A C 1
ATOM 808 O O . TYR A 1 106 ? -7.845 6.555 -0.102 1.00 88.00 106 TYR A O 1
ATOM 816 N N . TYR A 1 107 ? -9.212 7.944 -1.259 1.00 87.31 107 TYR A N 1
ATOM 817 C CA . TYR A 1 107 ? -10.503 7.333 -0.933 1.00 87.31 107 TYR A CA 1
ATOM 818 C C . TYR A 1 107 ? -11.258 7.065 -2.242 1.00 87.31 107 TYR A C 1
ATOM 820 O O . TYR A 1 107 ? -11.972 7.941 -2.730 1.00 87.31 107 TYR A O 1
ATOM 828 N N . PRO A 1 108 ? -11.043 5.904 -2.879 1.00 78.44 108 PRO A N 1
ATOM 829 C CA . PRO A 1 108 ? -11.575 5.647 -4.210 1.00 78.44 108 PRO A CA 1
ATOM 830 C C . PRO A 1 108 ? -13.093 5.449 -4.186 1.00 78.44 108 PRO A C 1
ATOM 832 O O . PRO A 1 108 ? -13.583 4.395 -3.785 1.00 78.44 108 PRO A O 1
ATOM 835 N N . ASP A 1 109 ? -13.835 6.438 -4.684 1.00 67.25 109 ASP A N 1
ATOM 836 C CA . ASP A 1 109 ? -15.293 6.338 -4.849 1.00 67.25 109 ASP A CA 1
ATOM 837 C C . ASP A 1 109 ? -15.685 5.589 -6.137 1.00 67.25 109 ASP A C 1
ATOM 839 O O . ASP A 1 109 ? -16.723 4.940 -6.195 1.00 67.25 109 ASP A O 1
ATOM 843 N N . CYS A 1 110 ? -14.869 5.672 -7.196 1.00 56.81 110 CYS A N 1
ATOM 844 C CA . CYS A 1 110 ? -15.108 5.015 -8.487 1.00 56.81 110 CYS A CA 1
ATOM 845 C C . CYS A 1 110 ? -13.796 4.840 -9.267 1.00 56.81 110 CYS A C 1
ATOM 847 O O . CYS A 1 110 ? -13.231 5.816 -9.753 1.00 56.81 110 CYS A O 1
ATOM 849 N N . GLY A 1 111 ? -13.347 3.595 -9.467 1.00 57.06 111 GLY A N 1
ATOM 850 C CA . GLY A 1 111 ? -12.397 3.261 -10.542 1.00 57.06 111 GLY A CA 1
ATOM 851 C C . GLY A 1 111 ? -11.039 3.978 -10.516 1.00 57.06 111 GLY A C 1
ATOM 852 O O . GLY A 1 111 ? -10.498 4.242 -11.590 1.00 57.06 111 GLY A O 1
ATOM 853 N N . GLU A 1 112 ? -10.489 4.322 -9.348 1.00 59.16 112 GLU A N 1
ATOM 854 C CA . GLU A 1 112 ? -9.203 5.020 -9.278 1.00 59.16 112 GLU A CA 1
ATOM 855 C C . GLU A 1 112 ? -8.031 4.052 -9.528 1.00 59.16 112 GLU A C 1
ATOM 857 O O . GLU A 1 112 ? -8.026 2.877 -9.160 1.00 59.16 112 GLU A O 1
ATOM 862 N N . SER A 1 113 ? -7.006 4.509 -10.238 1.00 57.56 113 SER A N 1
ATOM 863 C CA . SER A 1 113 ? -5.808 3.709 -10.502 1.00 57.56 113 SER A CA 1
ATOM 864 C C . SER A 1 113 ? -4.589 4.581 -10.275 1.00 57.56 113 SER A C 1
ATOM 866 O O . SER A 1 113 ? -4.342 5.489 -11.070 1.00 57.56 113 SER A O 1
ATOM 868 N N . LEU A 1 114 ? -3.834 4.310 -9.207 1.00 58.84 114 LEU A N 1
ATOM 869 C CA . LEU A 1 114 ? -2.603 5.030 -8.894 1.00 58.84 114 LEU A CA 1
ATOM 870 C C . LEU A 1 114 ? -1.370 4.155 -9.078 1.00 58.84 114 LEU A C 1
ATOM 872 O O . LEU A 1 114 ? -1.101 3.185 -8.370 1.00 58.84 114 LEU A O 1
ATOM 876 N N . TYR A 1 115 ? -0.550 4.555 -10.037 1.00 55.75 115 TYR A N 1
ATOM 877 C CA . TYR A 1 115 ? 0.680 3.855 -10.359 1.00 55.75 115 TYR A CA 1
ATOM 878 C C . TYR A 1 115 ? 1.842 4.510 -9.641 1.00 55.75 115 TYR A C 1
ATOM 880 O O . TYR A 1 115 ? 2.270 5.607 -9.991 1.00 55.75 115 TYR A O 1
ATOM 888 N N . TYR A 1 116 ? 2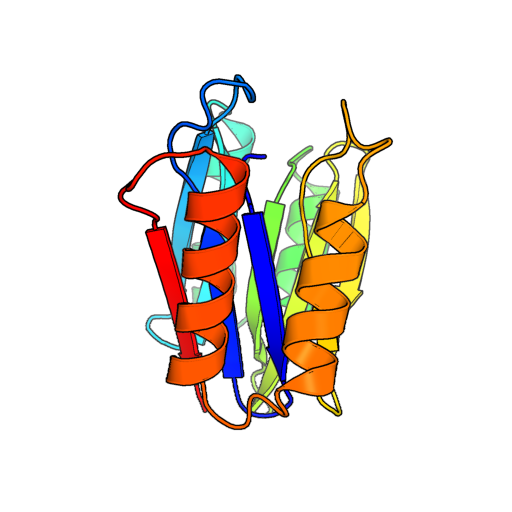.365 3.808 -8.645 1.00 52.97 116 TYR A N 1
ATOM 889 C CA . TYR A 1 116 ? 3.585 4.201 -7.968 1.00 52.97 116 TYR A CA 1
ATOM 890 C C . TYR A 1 116 ? 4.758 3.549 -8.695 1.00 52.97 116 TYR A C 1
ATOM 892 O O . TYR A 1 116 ? 5.167 2.460 -8.332 1.00 52.97 116 TYR A O 1
ATOM 900 N N . ALA A 1 117 ? 5.283 4.180 -9.741 1.00 48.00 117 ALA A N 1
ATOM 901 C CA . ALA A 1 117 ? 6.624 3.882 -10.233 1.00 48.00 117 ALA A CA 1
ATOM 902 C C . ALA A 1 117 ? 7.490 5.063 -9.799 1.00 48.00 117 ALA A C 1
ATOM 904 O O . ALA A 1 117 ? 7.302 6.173 -10.293 1.00 48.00 117 ALA A O 1
ATOM 905 N N . LYS A 1 118 ? 8.369 4.876 -8.803 1.00 46.81 118 LYS A N 1
ATOM 906 C CA . LYS A 1 118 ? 9.197 5.974 -8.283 1.00 46.81 118 LYS A CA 1
ATOM 907 C C . LYS A 1 118 ? 10.083 6.500 -9.424 1.00 46.81 118 LYS A C 1
ATOM 909 O O . LYS A 1 118 ? 11.026 5.837 -9.852 1.00 46.81 118 LYS A O 1
ATOM 914 N N . HIS A 1 119 ? 9.692 7.666 -9.931 1.00 42.19 119 HIS A N 1
ATOM 915 C CA . HIS A 1 119 ? 10.269 8.418 -11.039 1.00 42.19 119 HIS A CA 1
ATOM 916 C C . HIS A 1 119 ? 11.697 8.876 -10.730 1.00 42.19 119 HIS A C 1
ATOM 918 O O . HIS A 1 119 ? 11.914 10.017 -10.334 1.00 42.19 119 HIS A O 1
ATOM 924 N N . GLU A 1 120 ? 12.686 8.027 -10.972 1.00 44.75 120 GLU A N 1
ATOM 925 C CA . GLU A 1 120 ? 14.014 8.550 -11.317 1.00 44.75 120 GLU A CA 1
ATOM 926 C C . GLU A 1 120 ? 14.283 8.507 -12.829 1.00 44.75 120 GLU A C 1
ATOM 928 O O . GLU A 1 120 ? 15.229 9.146 -13.268 1.00 44.75 120 GLU A O 1
ATOM 933 N N . ASP A 1 121 ? 13.414 7.885 -13.648 1.00 46.06 121 ASP A N 1
ATOM 934 C CA . ASP A 1 121 ? 13.714 7.688 -15.082 1.00 46.06 121 ASP A CA 1
ATOM 935 C C . ASP A 1 121 ? 12.582 7.935 -16.104 1.00 46.06 121 ASP A C 1
ATOM 937 O O . ASP A 1 121 ? 12.808 7.791 -17.307 1.00 46.06 121 ASP A O 1
ATOM 941 N N . ASP A 1 122 ? 11.365 8.325 -15.711 1.00 47.91 122 ASP A N 1
ATOM 942 C CA . ASP A 1 122 ? 10.245 8.296 -16.670 1.00 47.91 122 ASP A CA 1
ATOM 943 C C . ASP A 1 122 ? 10.008 9.614 -17.431 1.00 47.91 122 ASP A C 1
ATOM 945 O O . ASP A 1 122 ? 9.115 10.407 -17.138 1.00 47.91 122 ASP A O 1
ATOM 949 N N . GLN A 1 123 ? 10.779 9.772 -18.513 1.00 43.22 123 GLN A N 1
ATOM 950 C CA . GLN A 1 123 ? 10.310 10.388 -19.763 1.00 43.22 123 GLN A CA 1
ATOM 951 C C . GLN A 1 123 ? 9.497 9.406 -20.647 1.00 43.22 123 GLN A C 1
ATOM 953 O O . GLN A 1 123 ? 9.249 9.700 -21.820 1.00 43.22 123 GLN A O 1
ATOM 958 N N . LEU A 1 124 ? 9.078 8.228 -20.163 1.00 50.00 124 LEU A N 1
ATOM 959 C CA . LEU A 1 124 ? 8.523 7.190 -21.036 1.00 50.00 124 LEU A CA 1
ATOM 960 C C . LEU A 1 124 ? 6.982 7.079 -20.995 1.00 50.00 124 LEU A C 1
ATOM 962 O O . LEU A 1 124 ? 6.308 7.077 -19.970 1.00 50.00 124 LEU A O 1
ATOM 966 N N . LYS A 1 125 ? 6.443 6.891 -22.204 1.00 54.28 125 LYS A N 1
ATOM 967 C CA . LYS A 1 125 ? 5.063 6.568 -22.612 1.00 54.28 125 LYS A CA 1
ATOM 968 C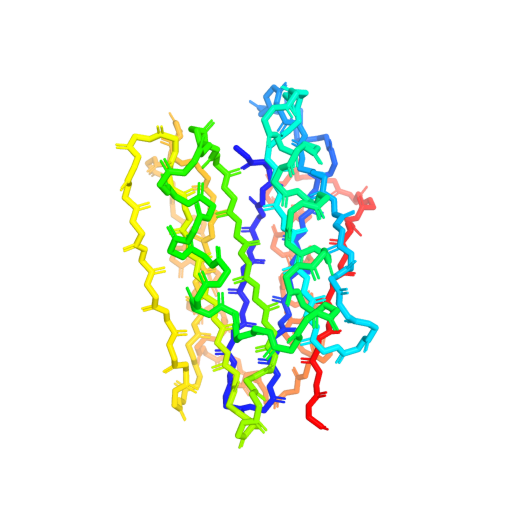 C . LYS A 1 125 ? 4.352 5.365 -21.928 1.00 54.28 125 LYS A C 1
ATOM 970 O O . LYS A 1 125 ? 3.119 5.391 -21.946 1.00 54.28 125 LYS A O 1
ATOM 975 N N . PRO A 1 126 ? 5.021 4.363 -21.311 1.00 53.81 126 PRO A N 1
ATOM 976 C CA . PRO A 1 126 ? 4.372 3.203 -20.692 1.00 53.81 126 PRO A CA 1
ATOM 977 C C . PRO A 1 126 ? 3.347 3.558 -19.607 1.00 53.81 126 PRO A C 1
ATOM 979 O O . PRO A 1 126 ? 2.311 2.905 -19.510 1.00 53.81 126 PRO A O 1
ATOM 982 N N . MET A 1 127 ? 3.574 4.635 -18.844 1.00 56.84 127 MET A N 1
ATOM 983 C CA . MET A 1 127 ? 2.655 5.085 -17.786 1.00 56.84 127 MET A CA 1
ATOM 984 C C . MET A 1 127 ? 1.260 5.439 -18.317 1.00 56.84 127 MET A C 1
ATOM 986 O O . MET A 1 127 ? 0.241 5.046 -17.750 1.00 56.84 127 MET A O 1
ATOM 990 N N . LYS A 1 128 ? 1.211 6.149 -19.454 1.00 58.91 128 LYS A N 1
ATOM 991 C CA . LYS A 1 128 ? -0.048 6.479 -20.136 1.00 58.91 128 LYS A CA 1
ATOM 992 C C . LYS A 1 128 ? -0.673 5.248 -20.779 1.00 58.91 128 LYS A C 1
ATOM 994 O O . LYS A 1 128 ? -1.891 5.181 -20.872 1.00 58.91 128 LYS A O 1
ATOM 999 N N . GLU A 1 129 ? 0.129 4.290 -21.233 1.00 62.00 129 GLU A N 1
ATOM 1000 C CA . GLU A 1 129 ? -0.363 3.069 -21.874 1.00 62.00 129 GLU A CA 1
ATOM 1001 C C . GLU A 1 129 ? -1.044 2.126 -20.882 1.00 62.00 129 GLU A C 1
ATOM 1003 O O . GLU A 1 129 ? -2.105 1.603 -21.214 1.00 62.00 129 GLU A O 1
ATOM 1008 N N . LEU A 1 130 ? -0.525 1.967 -19.656 1.00 62.50 130 LEU A N 1
ATOM 1009 C CA . LEU A 1 130 ? -1.213 1.172 -18.635 1.00 62.50 130 LEU A CA 1
ATOM 1010 C C . LEU A 1 130 ? -2.484 1.861 -18.134 1.00 62.50 130 LEU A C 1
ATOM 1012 O O . LEU A 1 130 ? -3.536 1.228 -18.107 1.00 62.50 130 LEU A O 1
ATOM 1016 N N . GLN A 1 131 ? -2.422 3.159 -17.814 1.00 61.47 131 GLN A N 1
ATOM 1017 C CA . GLN A 1 131 ? -3.614 3.921 -17.431 1.00 61.47 131 GLN A CA 1
ATOM 1018 C C . GLN A 1 131 ? -4.688 3.837 -18.524 1.00 61.47 131 GLN A C 1
ATOM 1020 O O . GLN A 1 131 ? -5.838 3.511 -18.242 1.00 61.47 131 GLN A O 1
ATOM 1025 N N . LYS A 1 132 ? -4.305 4.041 -19.790 1.00 64.50 132 LYS A N 1
ATOM 1026 C CA . LYS A 1 132 ? -5.206 3.898 -20.936 1.00 64.50 132 LYS A CA 1
ATOM 1027 C C . LYS A 1 132 ? -5.703 2.460 -21.091 1.00 64.50 132 LYS A C 1
ATOM 1029 O O . LYS A 1 132 ? -6.862 2.280 -21.427 1.00 64.50 132 LYS A O 1
ATOM 1034 N N . SER A 1 133 ? -4.879 1.447 -20.836 1.00 64.75 133 SER A N 1
ATOM 1035 C CA . SER A 1 133 ? -5.289 0.038 -20.869 1.00 64.75 133 SER A CA 1
ATOM 1036 C C . SER A 1 133 ? -6.333 -0.278 -19.794 1.00 64.75 133 SER A C 1
ATOM 1038 O O . SER A 1 133 ? -7.360 -0.868 -20.119 1.00 64.75 133 SER A O 1
ATOM 1040 N N . LEU A 1 134 ? -6.139 0.166 -18.546 1.00 65.06 134 LEU A N 1
ATOM 1041 C CA . LEU A 1 134 ? -7.137 -0.026 -17.487 1.00 65.06 134 LEU A CA 1
ATOM 1042 C C . LEU A 1 134 ? -8.434 0.738 -17.780 1.00 65.06 134 LEU A C 1
ATOM 1044 O O . LEU A 1 134 ? -9.517 0.180 -17.621 1.00 65.06 134 LEU A O 1
ATOM 1048 N N . MET A 1 135 ? -8.331 1.978 -18.272 1.00 64.25 135 MET A N 1
ATOM 1049 C CA . MET A 1 135 ? -9.496 2.794 -18.629 1.00 64.25 135 MET A CA 1
ATOM 1050 C C . MET A 1 135 ? -10.249 2.264 -19.860 1.00 64.25 135 MET A C 1
ATOM 1052 O O . MET A 1 135 ? -11.473 2.317 -19.889 1.00 64.25 135 MET A O 1
ATOM 1056 N N . MET A 1 136 ? -9.550 1.764 -20.886 1.00 58.66 136 MET A N 1
ATOM 1057 C CA . MET A 1 136 ? -10.177 1.260 -22.119 1.00 58.66 136 MET A CA 1
ATOM 1058 C C . MET A 1 136 ? -10.781 -0.131 -21.952 1.00 58.66 136 MET A C 1
ATOM 1060 O O . MET A 1 136 ? -11.801 -0.416 -22.571 1.00 58.66 136 MET A O 1
ATOM 1064 N N . ASN A 1 137 ? -10.157 -1.000 -21.157 1.00 58.22 137 ASN A N 1
ATOM 1065 C CA . ASN A 1 137 ? -10.602 -2.387 -21.030 1.00 58.22 137 ASN A CA 1
ATOM 1066 C C . ASN A 1 137 ? -11.726 -2.570 -20.004 1.00 58.22 137 ASN A C 1
ATOM 1068 O O . ASN A 1 137 ? -12.179 -3.695 -19.830 1.00 58.22 137 ASN A O 1
ATOM 1072 N N . GLY A 1 138 ? -12.174 -1.495 -19.337 1.00 56.56 138 GLY A N 1
ATOM 1073 C CA . GLY A 1 138 ? -13.310 -1.540 -18.414 1.00 56.56 138 GLY A CA 1
ATOM 1074 C C . GLY A 1 138 ? -13.149 -2.634 -17.365 1.00 56.56 138 GLY A C 1
ATOM 1075 O O . GLY A 1 138 ? -14.077 -3.412 -17.158 1.00 56.56 138 GLY A O 1
ATOM 1076 N N . MET A 1 139 ? -11.949 -2.739 -16.778 1.00 67.44 139 MET A N 1
ATOM 1077 C CA . MET A 1 139 ? -11.582 -3.854 -15.904 1.00 67.44 139 MET A CA 1
ATOM 1078 C C . MET A 1 139 ? -12.478 -3.856 -14.675 1.00 67.44 139 MET A C 1
ATOM 1080 O O . MET A 1 139 ? -12.312 -3.079 -13.731 1.00 67.44 139 MET A O 1
ATOM 1084 N N . SER A 1 140 ? -13.490 -4.709 -14.758 1.00 66.38 140 SER A N 1
ATOM 1085 C CA . SER A 1 140 ? -14.621 -4.739 -13.848 1.00 66.38 140 SER A CA 1
ATOM 1086 C C . SER A 1 140 ? -14.302 -5.610 -12.644 1.00 66.38 140 SER A C 1
ATOM 1088 O O . SER A 1 140 ? -14.908 -5.424 -11.594 1.00 66.38 140 SER A O 1
ATOM 1090 N N . THR A 1 141 ? -13.331 -6.516 -12.794 1.00 76.75 141 THR A N 1
ATOM 1091 C CA . THR A 1 141 ? -12.971 -7.533 -11.808 1.00 76.75 141 THR A CA 1
ATOM 1092 C C . THR A 1 141 ? -11.506 -7.443 -11.380 1.00 76.75 141 THR A C 1
ATOM 1094 O O . THR A 1 141 ? -10.632 -6.998 -12.130 1.00 76.75 141 THR A O 1
ATOM 1097 N N . ILE A 1 142 ? -11.221 -7.955 -10.182 1.00 82.12 142 ILE A N 1
ATOM 1098 C CA . ILE A 1 142 ? -9.863 -8.054 -9.627 1.00 82.12 142 ILE A CA 1
ATOM 1099 C C . ILE A 1 142 ? -8.933 -8.851 -10.549 1.00 82.12 142 ILE A C 1
ATOM 1101 O O . ILE A 1 142 ? -7.791 -8.455 -10.771 1.00 82.12 142 ILE A O 1
ATOM 1105 N N . ASN A 1 143 ? -9.424 -9.953 -11.126 1.00 82.56 143 ASN A N 1
ATOM 1106 C CA . ASN A 1 143 ? -8.629 -10.822 -11.996 1.00 82.56 143 ASN A CA 1
ATOM 1107 C C . ASN A 1 143 ? -8.155 -10.099 -13.264 1.00 82.56 143 ASN A C 1
ATOM 1109 O O . ASN A 1 143 ? -7.010 -10.267 -13.680 1.00 82.56 143 ASN A O 1
ATOM 1113 N N . GLU A 1 144 ? -9.018 -9.280 -13.870 1.00 81.44 144 GLU A N 1
ATOM 1114 C CA . GLU A 1 144 ? -8.666 -8.480 -15.048 1.00 81.44 144 GLU A CA 1
ATOM 1115 C C . GLU A 1 144 ? -7.622 -7.423 -14.695 1.00 81.44 144 GLU A C 1
ATOM 1117 O O . GLU A 1 144 ? -6.607 -7.300 -15.387 1.00 81.44 144 GLU A O 1
ATOM 1122 N N . VAL A 1 145 ? -7.835 -6.718 -13.579 1.00 80.69 145 VAL A N 1
ATOM 1123 C CA . VAL A 1 145 ? -6.905 -5.705 -13.074 1.00 80.69 145 VAL A CA 1
ATOM 1124 C C . VAL A 1 145 ? -5.532 -6.308 -12.803 1.00 80.69 145 VAL A C 1
ATOM 1126 O O . VAL A 1 145 ? -4.527 -5.799 -13.303 1.00 80.69 145 VAL A O 1
ATOM 1129 N N . GLN A 1 146 ? -5.471 -7.428 -12.085 1.00 81.31 146 GLN A N 1
ATOM 1130 C CA . GLN A 1 146 ? -4.208 -8.104 -11.818 1.00 81.31 146 GLN A CA 1
ATOM 1131 C C . GLN A 1 146 ? -3.528 -8.582 -13.092 1.00 81.31 146 GLN A C 1
ATOM 1133 O O . GLN A 1 146 ? -2.324 -8.379 -13.251 1.00 81.31 146 GLN A O 1
ATOM 1138 N N . ALA A 1 147 ? -4.275 -9.178 -14.023 1.00 81.81 147 ALA A N 1
ATOM 1139 C CA . ALA A 1 147 ? -3.721 -9.611 -15.298 1.00 81.81 147 ALA A CA 1
ATOM 1140 C C . ALA A 1 147 ? -3.097 -8.435 -16.065 1.00 81.81 147 ALA A C 1
ATOM 1142 O O . ALA A 1 147 ? -1.998 -8.574 -16.604 1.00 81.81 147 ALA A O 1
ATOM 1143 N N . ALA A 1 148 ? -3.731 -7.258 -16.072 1.00 79.62 148 ALA A N 1
ATOM 1144 C CA . ALA A 1 148 ? -3.141 -6.060 -16.665 1.00 79.62 148 ALA A CA 1
ATOM 1145 C C . ALA A 1 148 ? -1.894 -5.569 -15.935 1.00 79.62 148 ALA A C 1
ATOM 1147 O O . ALA A 1 148 ? -0.895 -5.280 -16.597 1.00 79.62 148 ALA A O 1
ATOM 1148 N N . GLN A 1 149 ? -1.927 -5.495 -14.601 1.00 80.69 149 GLN A N 1
ATOM 1149 C CA . GLN A 1 149 ? -0.768 -5.083 -13.808 1.00 80.69 149 GLN A CA 1
ATOM 1150 C C . GLN A 1 149 ? 0.427 -6.019 -14.073 1.00 80.69 149 GLN A C 1
ATOM 1152 O O . GLN A 1 149 ? 1.538 -5.550 -14.325 1.00 80.69 149 GLN A O 1
ATOM 1157 N N . TYR A 1 150 ? 0.199 -7.335 -14.127 1.00 80.44 150 TYR A N 1
ATOM 1158 C CA . TYR A 1 150 ? 1.223 -8.326 -14.464 1.00 80.44 150 TYR A CA 1
ATOM 1159 C C . TYR A 1 150 ? 1.726 -8.217 -15.905 1.00 80.44 150 TYR A C 1
ATOM 1161 O O . TYR A 1 150 ? 2.935 -8.238 -16.134 1.00 80.44 150 TYR A O 1
ATOM 1169 N N . ASN A 1 151 ? 0.825 -8.107 -16.883 1.00 78.88 151 ASN A N 1
ATOM 1170 C CA . ASN A 1 151 ? 1.205 -8.001 -18.293 1.00 78.88 151 ASN A CA 1
ATOM 1171 C C . ASN A 1 151 ? 2.051 -6.749 -18.542 1.00 78.88 151 ASN A C 1
ATOM 1173 O O . ASN A 1 151 ? 3.036 -6.796 -19.284 1.00 78.88 151 ASN A O 1
ATOM 1177 N N . PHE A 1 152 ? 1.704 -5.639 -17.891 1.00 77.00 152 PHE A N 1
ATOM 1178 C CA . PHE A 1 152 ? 2.484 -4.414 -17.966 1.00 77.00 152 PHE A CA 1
ATOM 1179 C C . PHE A 1 152 ? 3.845 -4.557 -17.292 1.00 77.00 152 PHE A C 1
ATOM 1181 O O . PHE A 1 152 ? 4.846 -4.184 -17.895 1.00 77.00 152 PHE A O 1
ATOM 1188 N N . LEU A 1 153 ? 3.912 -5.168 -16.106 1.00 76.94 153 LEU A N 1
ATOM 1189 C CA . LEU A 1 153 ? 5.177 -5.459 -15.426 1.00 76.94 153 LEU A CA 1
ATOM 1190 C C . LEU A 1 153 ? 6.122 -6.284 -16.302 1.00 76.94 153 LEU A C 1
ATOM 1192 O O . LEU A 1 153 ? 7.288 -5.929 -16.468 1.00 76.94 153 LEU A O 1
ATOM 1196 N N . GLN A 1 154 ? 5.610 -7.350 -16.916 1.00 77.44 154 GLN A N 1
ATOM 1197 C CA . GLN A 1 154 ? 6.387 -8.188 -17.829 1.00 77.44 154 GLN A CA 1
ATOM 1198 C C . GLN A 1 154 ? 6.842 -7.417 -19.068 1.00 77.44 154 GLN A C 1
ATOM 1200 O O . GLN A 1 154 ? 7.989 -7.561 -19.486 1.00 77.44 154 GLN A O 1
ATOM 1205 N N . SER A 1 155 ? 5.970 -6.581 -19.636 1.00 75.25 155 SER A N 1
ATOM 1206 C CA . SER A 1 155 ? 6.303 -5.743 -20.794 1.00 75.25 155 SER A CA 1
ATOM 1207 C C . SER A 1 155 ? 7.367 -4.697 -20.451 1.00 75.25 155 SER A C 1
ATOM 1209 O O . SER A 1 155 ? 8.272 -4.460 -21.246 1.00 75.25 155 SER A O 1
ATOM 1211 N N . TYR A 1 156 ? 7.293 -4.110 -19.254 1.00 73.06 156 TYR A N 1
ATOM 1212 C CA . TYR A 1 156 ? 8.240 -3.115 -18.757 1.00 73.06 156 TYR A CA 1
ATOM 1213 C C . TYR A 1 156 ? 9.627 -3.716 -18.493 1.00 73.06 156 TYR A C 1
ATOM 1215 O O . TYR A 1 156 ? 10.647 -3.121 -18.841 1.00 73.06 156 TYR A O 1
ATOM 1223 N N . ILE A 1 157 ? 9.674 -4.913 -17.904 1.00 71.75 157 ILE A N 1
ATOM 1224 C CA . ILE A 1 157 ? 10.929 -5.611 -17.591 1.00 71.75 157 ILE A CA 1
ATOM 1225 C C . ILE A 1 157 ? 11.503 -6.325 -18.822 1.00 71.75 157 ILE A C 1
ATOM 1227 O O . ILE A 1 157 ? 12.715 -6.513 -18.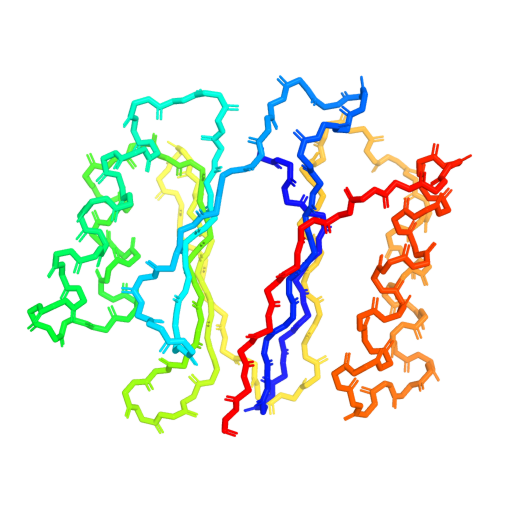916 1.00 71.75 157 ILE A O 1
ATOM 1231 N N . GLY A 1 158 ? 10.652 -6.722 -19.771 1.00 72.12 158 GLY A N 1
ATOM 1232 C CA . GLY A 1 158 ? 11.033 -7.531 -20.929 1.00 72.12 158 GLY A CA 1
ATOM 1233 C C . GLY A 1 158 ? 11.244 -9.014 -20.602 1.00 72.12 158 GLY A C 1
ATOM 1234 O O . GLY A 1 158 ? 11.866 -9.729 -21.385 1.00 72.12 158 GLY A O 1
ATOM 1235 N N . ALA A 1 159 ? 10.753 -9.491 -19.453 1.00 71.69 159 ALA A N 1
ATOM 1236 C CA . ALA A 1 159 ? 10.874 -10.882 -19.023 1.00 71.69 159 ALA A CA 1
ATOM 1237 C C . ALA A 1 159 ? 9.692 -11.316 -18.145 1.00 71.69 159 ALA A C 1
ATOM 1239 O O . ALA A 1 159 ? 9.044 -10.501 -17.486 1.00 71.69 159 ALA A O 1
ATOM 1240 N N . LYS A 1 160 ? 9.439 -12.630 -18.095 1.00 72.56 160 LYS A N 1
ATOM 1241 C CA . LYS A 1 160 ? 8.528 -13.216 -17.105 1.00 72.56 160 LYS A CA 1
ATOM 1242 C C . LYS A 1 160 ? 9.213 -13.232 -15.749 1.00 72.56 160 LYS A C 1
ATOM 1244 O O . LYS A 1 160 ? 10.253 -13.867 -15.595 1.00 72.56 160 LYS A O 1
ATOM 1249 N N . ILE A 1 161 ? 8.604 -12.569 -14.778 1.00 70.25 161 ILE A N 1
ATOM 1250 C CA . ILE A 1 161 ? 9.124 -12.474 -13.419 1.00 70.25 161 ILE A CA 1
ATOM 1251 C C . ILE A 1 161 ? 8.035 -12.789 -12.396 1.00 70.25 161 ILE A C 1
ATOM 1253 O O . ILE A 1 161 ? 6.846 -12.579 -12.649 1.00 70.25 161 ILE A O 1
ATOM 1257 N N . ALA A 1 162 ? 8.449 -13.309 -11.243 1.00 71.75 162 ALA A N 1
ATOM 1258 C CA . ALA A 1 162 ? 7.562 -13.477 -10.103 1.00 71.75 162 ALA A CA 1
ATOM 1259 C C . ALA A 1 162 ? 7.364 -12.113 -9.429 1.00 71.75 162 ALA A C 1
ATOM 1261 O O . ALA A 1 162 ? 8.325 -11.523 -8.939 1.00 71.75 162 ALA A O 1
ATOM 1262 N N . ALA A 1 163 ? 6.127 -11.620 -9.412 1.00 75.75 163 ALA A N 1
ATOM 1263 C CA . ALA A 1 163 ? 5.759 -10.408 -8.687 1.00 75.75 163 ALA A CA 1
ATOM 1264 C C . ALA A 1 163 ? 4.995 -10.776 -7.418 1.00 75.75 163 ALA A C 1
ATOM 1266 O O . ALA A 1 163 ? 4.233 -11.747 -7.410 1.00 75.75 163 ALA A O 1
ATOM 1267 N N . GLN A 1 164 ? 5.189 -9.986 -6.368 1.00 79.19 164 GLN A N 1
ATOM 1268 C CA . GLN A 1 164 ? 4.382 -10.082 -5.162 1.00 79.19 164 GLN A CA 1
ATOM 1269 C C . GLN A 1 164 ? 3.082 -9.319 -5.376 1.00 79.19 164 GLN A C 1
ATOM 1271 O O . GLN A 1 164 ? 3.083 -8.203 -5.903 1.00 79.19 164 GLN A O 1
ATOM 1276 N N . THR A 1 165 ? 1.978 -9.932 -4.960 1.00 81.75 165 THR A N 1
ATOM 1277 C CA . THR A 1 165 ? 0.647 -9.358 -5.128 1.00 81.75 165 THR A CA 1
ATOM 1278 C C . THR A 1 165 ? -0.151 -9.406 -3.855 1.00 81.75 165 THR A C 1
ATOM 1280 O O . THR A 1 165 ? -0.147 -10.417 -3.152 1.00 81.75 165 THR A O 1
ATOM 1283 N N . ILE A 1 166 ? -0.883 -8.327 -3.611 1.00 85.19 166 ILE A N 1
ATOM 1284 C CA . ILE A 1 166 ? -1.877 -8.248 -2.551 1.00 85.19 166 ILE A CA 1
ATOM 1285 C C . ILE A 1 166 ? -3.212 -7.892 -3.179 1.00 85.19 166 ILE A C 1
ATOM 1287 O O . ILE A 1 166 ? -3.292 -7.007 -4.029 1.00 85.19 166 ILE A O 1
ATOM 1291 N N . ILE A 1 167 ? -4.243 -8.597 -2.732 1.00 86.94 167 ILE A N 1
ATOM 1292 C CA . ILE A 1 167 ? -5.638 -8.291 -3.010 1.00 86.94 167 ILE A CA 1
ATOM 1293 C C . ILE A 1 167 ? -6.311 -8.125 -1.662 1.00 86.94 167 ILE A C 1
ATOM 1295 O O . ILE A 1 167 ? -6.161 -8.980 -0.787 1.00 86.94 167 ILE A O 1
ATOM 1299 N N . ILE A 1 168 ? -7.056 -7.041 -1.520 1.00 86.44 168 ILE A N 1
ATOM 1300 C CA . ILE A 1 168 ? -8.055 -6.896 -0.473 1.00 86.44 168 ILE A CA 1
ATOM 1301 C C . ILE A 1 168 ? -9.373 -6.576 -1.167 1.00 86.44 168 ILE A C 1
ATOM 1303 O O . ILE A 1 168 ? -9.432 -5.662 -1.986 1.00 86.44 168 ILE A O 1
ATOM 1307 N N . GLU A 1 169 ? -10.398 -7.352 -0.846 1.00 86.62 169 GLU A N 1
ATOM 1308 C CA . GLU A 1 169 ? -11.751 -7.281 -1.397 1.00 86.62 169 GLU A CA 1
ATOM 1309 C C . GLU A 1 169 ? -12.734 -7.233 -0.223 1.00 86.62 169 GLU A C 1
ATOM 1311 O O . GLU A 1 169 ? -12.445 -7.804 0.834 1.00 86.62 169 GLU A O 1
ATOM 1316 N N . LYS A 1 170 ? -13.841 -6.505 -0.390 1.00 84.44 170 LYS A N 1
ATOM 1317 C CA . LYS A 1 170 ? -14.903 -6.406 0.621 1.00 84.44 170 LYS A CA 1
ATOM 1318 C C . LYS A 1 170 ? -15.673 -7.705 0.835 1.00 84.44 170 LYS A C 1
ATOM 1320 O O . LYS A 1 170 ? -15.859 -8.465 -0.138 1.00 84.44 170 LYS A O 1
#

Organism: NCBI:txid1917180

pLDDT: mean 79.1, std 14.72, range [42.19, 97.25]

Sequence (170 aa):
MNLFSIVAREDFISVVAEAFLPKLRKSANFRIIKPNESFLIYESPGENGDNAAKLAVMMAGEGKGLEEIAIRLREELPVEAVIGGISKEGAIQYHILSSEGTLESYYPDCGESLYYAKHEDDQLKPMKELQKSLMMNGMSTINEVQAAQYNFLQSYIGAKIAAQTIIIEK

Foldseek 3Di:
DQWFWWWDAFFKIKTWGDQPQVPDPWGWDKDDLDPLFKIKIWTPDDPL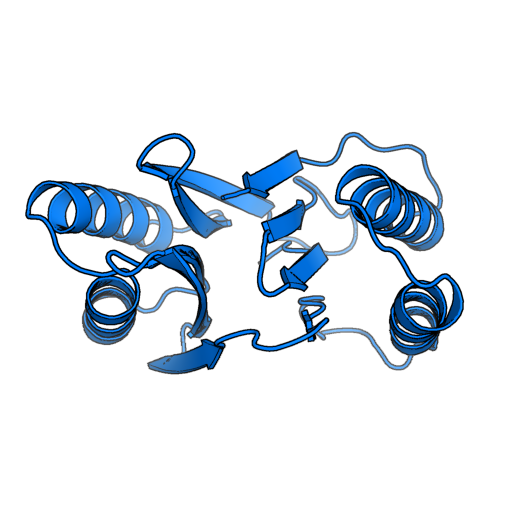RVVLRVQSNVVVVVVDWQVRSQLVSLVPGLTFMKMWGATPVGWTKMWTHHSVSDIDIDTHHGGDIDTPDPPPDPPDPLVVVLVCVSVVVVCVDPVSNVVSSQVSVCVVSVHRDDIDMDMRGD